Protein AF-A0A1V6GZW6-F1 (afdb_monomer_lite)

Structure (mmCIF, N/CA/C/O backbone):
data_AF-A0A1V6GZW6-F1
#
_entry.id   AF-A0A1V6GZW6-F1
#
loop_
_atom_site.group_PDB
_atom_site.id
_atom_site.type_symbol
_atom_site.label_atom_id
_atom_site.label_alt_id
_atom_site.label_comp_id
_atom_site.label_asym_id
_atom_site.label_entity_id
_atom_site.label_seq_id
_atom_site.pdbx_PDB_ins_code
_atom_site.Cartn_x
_atom_site.Cartn_y
_atom_site.Cartn_z
_atom_site.occupancy
_atom_site.B_iso_or_equiv
_atom_site.auth_seq_id
_atom_site.auth_comp_id
_atom_site.auth_asym_id
_atom_site.auth_atom_id
_atom_site.pdbx_PDB_model_num
ATOM 1 N N . MET A 1 1 ? 7.610 -8.688 -11.393 1.00 42.69 1 MET A N 1
ATOM 2 C CA . MET A 1 1 ? 6.767 -7.607 -11.950 1.00 42.69 1 MET A CA 1
ATOM 3 C C . MET A 1 1 ? 7.163 -7.411 -13.398 1.00 42.69 1 MET A C 1
ATOM 5 O O . MET A 1 1 ? 8.332 -7.156 -13.645 1.00 42.69 1 MET A O 1
ATOM 9 N N . HIS A 1 2 ? 6.235 -7.587 -14.336 1.00 45.84 2 HIS A N 1
ATOM 10 C CA . HIS A 1 2 ? 6.484 -7.354 -15.759 1.00 45.84 2 HIS A CA 1
ATOM 11 C C . HIS A 1 2 ? 6.081 -5.910 -16.088 1.00 45.84 2 HIS A C 1
ATOM 13 O O . HIS A 1 2 ? 4.898 -5.589 -16.020 1.00 45.84 2 HIS A O 1
ATOM 19 N N . LEU A 1 3 ? 7.046 -5.044 -16.410 1.00 55.28 3 LEU A N 1
ATOM 20 C CA . LEU A 1 3 ? 6.841 -3.649 -16.857 1.00 55.28 3 LEU A CA 1
ATOM 21 C C . LEU A 1 3 ? 6.297 -3.586 -18.308 1.00 55.28 3 LEU A C 1
ATOM 23 O O . LEU A 1 3 ? 6.704 -2.764 -19.119 1.00 55.28 3 LEU A O 1
ATOM 27 N N . GLY A 1 4 ? 5.418 -4.523 -18.675 1.00 59.84 4 GLY A N 1
ATOM 28 C CA . GLY A 1 4 ? 5.105 -4.818 -20.073 1.00 59.84 4 GLY A CA 1
ATOM 29 C C . GLY A 1 4 ? 6.283 -5.453 -20.827 1.00 59.84 4 GLY A C 1
ATOM 30 O O . GLY A 1 4 ? 7.404 -5.553 -20.324 1.00 59.84 4 GLY A O 1
ATOM 31 N N . SER A 1 5 ? 6.016 -5.941 -22.038 1.00 62.41 5 SER A N 1
ATOM 32 C CA . SER A 1 5 ? 7.036 -6.454 -22.956 1.00 62.41 5 SER A CA 1
ATOM 33 C C . SER A 1 5 ? 7.080 -5.567 -24.193 1.00 62.41 5 SER A C 1
ATOM 35 O O . SER A 1 5 ? 6.149 -5.585 -24.996 1.00 62.41 5 SER A O 1
ATOM 37 N N . PHE A 1 6 ? 8.164 -4.812 -24.356 1.00 67.75 6 PHE A N 1
ATOM 38 C C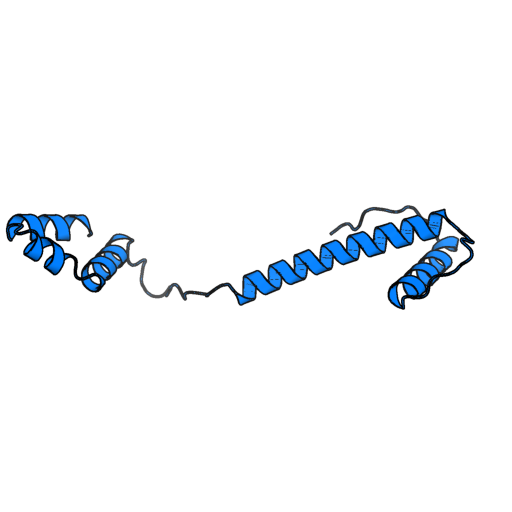A . PHE A 1 6 ? 8.433 -4.066 -25.581 1.00 67.75 6 PHE A CA 1
ATOM 39 C C . PHE A 1 6 ? 9.432 -4.858 -26.421 1.00 67.75 6 PHE A C 1
ATOM 41 O O . PHE A 1 6 ? 10.553 -5.129 -25.983 1.00 67.75 6 PHE A O 1
ATOM 48 N N . VAL A 1 7 ? 9.024 -5.261 -27.623 1.00 71.12 7 VAL A N 1
ATOM 49 C CA . VAL A 1 7 ? 9.926 -5.909 -28.577 1.00 71.12 7 VAL A CA 1
ATOM 50 C C . VAL A 1 7 ? 10.668 -4.805 -29.319 1.00 71.12 7 VAL A C 1
ATOM 52 O O . VAL A 1 7 ? 10.152 -4.238 -30.275 1.00 71.12 7 VAL A O 1
ATOM 55 N N . LEU A 1 8 ? 11.869 -4.474 -28.841 1.00 74.94 8 LEU A N 1
ATOM 56 C CA . LEU A 1 8 ? 12.751 -3.508 -29.492 1.00 74.94 8 LEU A CA 1
ATOM 57 C C . LEU A 1 8 ? 13.985 -4.220 -30.079 1.00 74.94 8 LEU A C 1
ATOM 59 O O . LEU A 1 8 ? 14.641 -4.977 -29.343 1.00 74.94 8 LEU A O 1
ATOM 63 N N . PRO A 1 9 ? 14.338 -3.967 -31.358 1.00 80.56 9 PRO A N 1
ATOM 64 C CA . PRO A 1 9 ? 15.596 -4.422 -31.949 1.00 80.56 9 PRO A CA 1
ATOM 65 C C . PRO A 1 9 ? 16.801 -4.000 -31.098 1.00 80.56 9 PRO A C 1
ATOM 67 O O . PRO A 1 9 ? 16.782 -2.945 -30.455 1.00 80.56 9 PRO A O 1
ATOM 70 N N . LYS A 1 10 ? 17.855 -4.825 -31.051 1.00 77.56 10 LYS A N 1
ATOM 71 C CA . LYS A 1 10 ? 19.020 -4.582 -30.175 1.00 77.56 10 LYS A CA 1
ATOM 72 C C . LYS A 1 10 ? 19.733 -3.274 -30.518 1.00 77.56 10 LYS A C 1
ATOM 74 O O . LYS A 1 10 ? 20.273 -2.624 -29.626 1.00 77.56 10 LYS A O 1
ATOM 79 N N . GLU A 1 11 ? 19.689 -2.894 -31.783 1.00 81.69 11 GLU A N 1
ATOM 80 C CA . GLU A 1 11 ? 20.316 -1.721 -32.381 1.00 81.69 11 GLU A CA 1
ATOM 81 C C . GLU A 1 11 ? 19.725 -0.434 -31.791 1.00 81.69 11 GLU A C 1
ATOM 83 O O . GLU A 1 11 ? 20.458 0.484 -31.430 1.00 81.69 11 GLU A O 1
ATOM 88 N N . ARG A 1 12 ? 18.408 -0.428 -31.558 1.00 80.62 12 ARG A N 1
ATOM 89 C CA . ARG A 1 12 ? 17.653 0.735 -31.068 1.00 80.62 12 ARG A CA 1
ATOM 90 C C . ARG A 1 12 ? 17.603 0.849 -29.545 1.00 80.62 12 ARG A C 1
ATOM 92 O O . ARG A 1 12 ? 17.101 1.826 -28.998 1.00 80.62 12 ARG A O 1
ATOM 99 N N . ARG A 1 13 ? 18.166 -0.123 -28.816 1.00 82.50 13 ARG A N 1
ATOM 100 C CA . ARG A 1 13 ? 18.259 -0.058 -27.343 1.00 82.50 13 ARG A CA 1
ATOM 101 C C . ARG A 1 13 ? 19.141 1.089 -26.868 1.00 82.50 13 ARG A C 1
ATOM 103 O O . ARG A 1 13 ? 18.874 1.640 -25.807 1.00 82.50 13 ARG A O 1
ATOM 110 N N . LYS A 1 14 ? 20.174 1.442 -27.640 1.00 83.00 14 LYS A N 1
ATOM 111 C CA . LYS A 1 14 ? 21.049 2.581 -27.331 1.00 83.00 14 LYS A CA 1
ATOM 112 C C . LYS A 1 14 ? 20.292 3.907 -27.431 1.00 83.00 14 LYS A C 1
ATOM 114 O O . LYS A 1 14 ? 20.431 4.744 -26.549 1.00 83.00 14 LYS A O 1
ATOM 119 N N . GLU A 1 15 ? 19.444 4.053 -28.449 1.00 83.19 15 GLU A N 1
ATOM 120 C CA . GLU A 1 15 ? 18.563 5.218 -28.622 1.00 83.19 15 GLU A CA 1
ATOM 121 C C . GLU A 1 15 ? 17.571 5.336 -27.459 1.00 83.19 15 GLU A C 1
ATOM 123 O O . GLU A 1 15 ? 17.427 6.405 -26.866 1.00 83.19 15 GLU A O 1
ATOM 128 N N . LEU A 1 16 ? 16.944 4.218 -27.074 1.00 84.31 16 LEU A N 1
ATOM 129 C CA . LEU A 1 16 ? 16.030 4.177 -25.933 1.00 84.31 16 LEU A CA 1
ATOM 130 C C . LEU A 1 16 ? 16.731 4.520 -24.614 1.00 84.31 16 LEU A C 1
ATOM 132 O O . LEU A 1 16 ? 16.187 5.288 -23.825 1.00 84.31 16 LEU A O 1
ATOM 136 N N . ALA A 1 17 ? 17.929 3.981 -24.376 1.00 84.38 17 ALA A N 1
ATOM 137 C CA . ALA A 1 17 ? 18.712 4.283 -23.179 1.00 84.38 17 ALA A CA 1
ATOM 138 C C . ALA A 1 17 ? 19.040 5.780 -23.092 1.00 84.38 17 ALA A C 1
ATOM 140 O O . ALA A 1 17 ? 18.759 6.401 -22.071 1.00 84.38 17 ALA A O 1
ATOM 141 N N . GLY A 1 18 ? 19.520 6.377 -24.188 1.00 84.62 18 GLY A N 1
ATOM 142 C CA . GLY A 1 18 ? 19.788 7.815 -24.240 1.00 84.62 18 GLY A CA 1
ATOM 143 C C . GLY A 1 18 ? 18.528 8.663 -24.029 1.00 84.62 18 GLY A C 1
ATOM 144 O O . GLY A 1 18 ? 18.572 9.673 -23.331 1.00 84.62 18 GLY A O 1
ATOM 145 N N . CYS A 1 19 ? 17.382 8.244 -24.574 1.00 84.06 19 CYS A N 1
ATOM 146 C CA . CYS A 1 19 ? 16.102 8.921 -24.345 1.00 84.06 19 CYS A CA 1
ATOM 147 C C . CYS A 1 19 ? 15.659 8.842 -22.871 1.00 84.06 19 CYS A C 1
ATOM 149 O O . CYS A 1 19 ? 15.235 9.847 -22.298 1.00 84.06 19 CYS A O 1
ATOM 151 N N . LEU A 1 20 ? 15.797 7.674 -22.237 1.00 84.44 20 LEU A N 1
ATOM 152 C CA . LEU A 1 20 ? 15.470 7.475 -20.823 1.00 84.44 20 LEU A CA 1
ATOM 153 C C . LEU A 1 20 ? 16.382 8.288 -19.903 1.00 84.44 20 LEU A C 1
ATOM 155 O O . LEU A 1 20 ? 15.882 8.926 -18.983 1.00 84.44 20 LEU A O 1
ATOM 159 N N . GLU A 1 21 ? 17.690 8.309 -20.162 1.00 85.50 21 GLU A N 1
ATOM 160 C CA . GLU A 1 21 ? 18.642 9.127 -19.404 1.00 85.50 21 GLU A CA 1
ATOM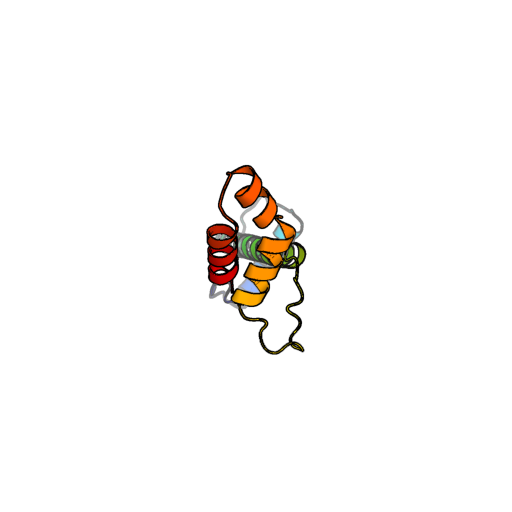 161 C C . GLU A 1 21 ? 18.263 10.605 -19.483 1.00 85.50 21 GLU A C 1
ATOM 163 O O . GLU A 1 21 ? 18.083 11.244 -18.448 1.00 85.50 21 GLU A O 1
ATOM 168 N N . ARG A 1 22 ? 18.023 11.136 -20.688 1.00 83.19 22 ARG A N 1
ATOM 169 C CA . ARG A 1 22 ? 17.575 12.528 -20.854 1.00 83.19 22 ARG A CA 1
ATOM 170 C C . ARG A 1 22 ? 16.302 12.824 -20.063 1.00 83.19 22 ARG A C 1
ATOM 172 O O . ARG A 1 22 ? 16.264 13.820 -19.342 1.00 83.19 22 ARG A O 1
ATOM 179 N N . LYS A 1 23 ? 15.293 11.947 -20.134 1.00 81.94 23 LYS A N 1
ATOM 180 C CA . LYS A 1 23 ? 14.038 12.110 -19.379 1.00 81.94 23 LYS A CA 1
ATOM 181 C C . LYS A 1 23 ? 14.257 12.046 -17.862 1.00 81.94 23 LYS A C 1
ATOM 183 O O . LYS A 1 23 ? 13.660 12.842 -17.144 1.00 81.94 23 LYS A O 1
ATOM 188 N N . LEU A 1 24 ? 15.133 11.168 -17.370 1.00 80.44 24 LEU A N 1
ATOM 189 C CA . LEU A 1 24 ? 15.490 11.089 -15.945 1.00 80.44 24 LEU A CA 1
ATOM 190 C C . LEU A 1 24 ? 16.229 12.343 -15.452 1.00 80.44 24 LEU A C 1
ATOM 192 O O . LEU A 1 24 ? 16.015 12.764 -14.319 1.00 80.44 24 LEU A O 1
ATOM 196 N N . PHE A 1 25 ? 17.050 12.964 -16.302 1.00 82.88 25 PHE A N 1
ATOM 197 C CA . PHE A 1 25 ? 17.754 14.217 -16.003 1.00 82.88 25 PHE A CA 1
ATOM 198 C C . PHE A 1 25 ? 16.942 15.485 -16.335 1.00 82.88 25 PHE A C 1
ATOM 200 O O . PHE A 1 25 ? 17.463 16.591 -16.206 1.00 82.88 25 PHE A O 1
ATOM 207 N N . GLY A 1 26 ? 15.678 15.354 -16.755 1.00 76.69 26 GLY A N 1
ATOM 208 C CA . GLY A 1 26 ? 14.795 16.489 -17.055 1.00 76.69 26 GLY A CA 1
ATOM 209 C C . GLY A 1 26 ? 15.141 17.254 -18.338 1.00 76.69 26 GLY A C 1
ATOM 210 O O . GLY A 1 26 ? 14.673 18.375 -18.534 1.00 76.69 26 GLY A O 1
ATOM 211 N N . GLN A 1 27 ? 15.953 16.671 -19.220 1.00 75.31 27 GLN A N 1
ATOM 212 C CA . GLN A 1 27 ? 16.300 17.266 -20.505 1.00 75.31 27 GLN A CA 1
ATOM 213 C C . GLN A 1 27 ? 15.203 16.964 -21.531 1.00 75.31 27 GLN A C 1
ATOM 215 O O . GLN A 1 27 ? 14.936 15.804 -21.848 1.00 75.31 27 GLN A O 1
ATOM 220 N N . SER A 1 28 ? 14.578 18.012 -22.067 1.00 63.59 28 SER A N 1
ATOM 221 C CA . SER A 1 28 ? 13.647 17.919 -23.194 1.00 63.59 28 SER A CA 1
ATOM 222 C C . SER A 1 28 ? 14.383 18.238 -24.493 1.00 63.59 28 SER A C 1
ATOM 224 O O . SER A 1 28 ? 14.982 19.301 -24.648 1.00 63.59 28 SER A O 1
ATOM 226 N N . THR A 1 29 ? 14.377 17.295 -25.432 1.00 62.91 29 THR A N 1
ATOM 227 C CA . THR A 1 29 ? 14.843 17.533 -26.800 1.00 62.91 29 THR A CA 1
ATOM 228 C C . THR A 1 29 ? 13.722 18.190 -27.598 1.00 62.91 29 THR A C 1
ATOM 230 O O . THR A 1 29 ? 12.610 17.682 -27.625 1.00 62.91 29 THR A O 1
ATOM 233 N N . PHE A 1 30 ? 14.013 19.319 -28.251 1.00 58.06 30 PHE A N 1
ATOM 234 C CA . PHE A 1 30 ? 13.059 20.043 -29.108 1.00 58.06 30 PHE A CA 1
ATOM 235 C C . PHE A 1 30 ? 12.825 19.367 -30.476 1.00 58.06 30 PHE A C 1
ATOM 237 O O . PHE A 1 30 ? 11.926 19.766 -31.210 1.00 58.06 30 PHE A O 1
ATOM 244 N N . GLN A 1 31 ? 13.635 18.363 -30.827 1.00 58.09 31 GLN A N 1
ATOM 245 C CA . GLN A 1 31 ? 13.505 17.559 -32.042 1.00 58.09 31 GLN A CA 1
ATOM 246 C C . GLN A 1 31 ? 13.194 16.108 -31.673 1.00 58.09 31 GLN A C 1
ATOM 248 O O . GLN A 1 31 ? 14.012 15.424 -31.056 1.00 58.09 31 GLN A O 1
ATOM 253 N N . GLU A 1 32 ? 12.014 15.641 -32.077 1.00 59.84 32 GLU A N 1
ATOM 254 C CA . GLU A 1 32 ? 11.607 14.238 -31.996 1.00 59.84 32 GLU A CA 1
ATOM 255 C C . GLU A 1 32 ? 12.310 13.451 -33.118 1.00 59.84 32 GLU A C 1
ATOM 257 O O . GLU A 1 32 ? 11.736 13.175 -34.168 1.00 59.84 32 GLU A O 1
ATOM 262 N N . GLU A 1 33 ? 13.594 13.122 -32.937 1.00 62.66 33 GLU A N 1
ATOM 263 C CA . GLU A 1 33 ? 14.366 12.341 -33.925 1.00 62.66 33 GLU A CA 1
ATOM 264 C C . GLU A 1 33 ? 13.821 10.908 -34.098 1.00 62.66 33 GLU A C 1
ATOM 266 O O . GLU A 1 33 ? 14.028 10.281 -35.136 1.00 62.66 33 GLU A O 1
ATOM 271 N N . ALA A 1 34 ? 13.103 10.391 -33.094 1.00 71.94 34 ALA A N 1
ATOM 272 C CA . ALA A 1 34 ? 12.484 9.067 -33.099 1.00 71.94 34 ALA A CA 1
ATOM 273 C C . ALA A 1 34 ? 11.217 9.051 -32.210 1.00 71.94 34 ALA A C 1
ATOM 275 O O . ALA A 1 34 ? 11.302 8.711 -31.022 1.00 71.94 34 ALA A O 1
ATOM 276 N N . PRO A 1 35 ? 10.036 9.414 -32.750 1.00 77.75 35 PRO A N 1
ATOM 277 C CA . PRO A 1 35 ? 8.803 9.571 -31.964 1.00 77.75 35 PRO A CA 1
ATOM 278 C C . PRO A 1 35 ? 8.321 8.258 -31.327 1.00 77.75 35 PRO A C 1
ATOM 280 O O . PRO A 1 35 ? 7.689 8.249 -30.271 1.00 77.75 35 PRO A O 1
ATOM 283 N N . ASP A 1 36 ? 8.659 7.120 -31.928 1.00 81.19 36 ASP A N 1
ATOM 284 C CA . ASP A 1 36 ? 8.343 5.793 -31.409 1.00 81.19 36 ASP A CA 1
ATOM 285 C C . ASP A 1 36 ? 9.183 5.422 -30.174 1.00 81.19 36 ASP A C 1
ATOM 287 O O . ASP A 1 36 ? 8.650 4.887 -29.199 1.00 81.19 36 ASP A O 1
ATOM 291 N N . ILE A 1 37 ? 10.476 5.757 -30.164 1.00 82.44 37 ILE A N 1
ATOM 292 C CA . ILE A 1 37 ? 11.358 5.578 -28.998 1.00 82.44 37 ILE A CA 1
ATOM 293 C C . ILE A 1 37 ? 10.944 6.506 -27.864 1.00 82.44 37 ILE A C 1
ATOM 295 O O . ILE A 1 37 ? 10.925 6.093 -26.704 1.00 82.44 37 ILE A O 1
ATOM 299 N N . GLU A 1 38 ? 10.577 7.741 -28.191 1.00 82.62 38 GLU A N 1
ATOM 300 C CA . GLU A 1 38 ? 10.111 8.711 -27.211 1.00 82.62 38 GLU A CA 1
ATOM 301 C C . GLU A 1 38 ? 8.794 8.281 -26.552 1.00 82.62 38 GLU A C 1
ATOM 303 O O . GLU A 1 38 ? 8.653 8.364 -25.325 1.00 82.62 38 GLU A O 1
ATOM 308 N N . HIS A 1 39 ? 7.859 7.741 -27.336 1.00 83.31 39 HIS A N 1
ATOM 309 C CA . HIS A 1 39 ? 6.627 7.162 -26.813 1.00 83.31 39 HIS A CA 1
ATOM 310 C C . HIS A 1 39 ? 6.906 5.986 -25.863 1.00 83.31 39 HIS A C 1
ATOM 312 O O . HIS A 1 39 ? 6.386 5.951 -24.745 1.00 83.31 39 HIS A O 1
ATOM 318 N N . ILE A 1 40 ? 7.788 5.058 -26.254 1.00 83.56 40 ILE A N 1
ATOM 319 C CA . ILE A 1 40 ? 8.182 3.918 -25.410 1.00 83.56 40 ILE A CA 1
ATOM 320 C C . ILE A 1 40 ? 8.861 4.398 -24.119 1.00 83.56 40 ILE A C 1
ATOM 322 O O . ILE A 1 40 ? 8.520 3.929 -23.033 1.00 83.56 40 ILE A O 1
ATOM 326 N N . ALA A 1 41 ? 9.788 5.354 -24.205 1.00 84.56 41 ALA A N 1
ATOM 327 C CA . ALA A 1 41 ? 10.473 5.914 -23.042 1.00 84.56 41 ALA A CA 1
ATOM 328 C C . ALA A 1 41 ? 9.494 6.583 -22.064 1.00 84.56 41 ALA A C 1
ATOM 330 O O . ALA A 1 41 ? 9.640 6.439 -20.847 1.00 84.56 41 ALA A O 1
ATOM 331 N N . THR A 1 42 ? 8.475 7.266 -22.591 1.00 84.25 42 THR A N 1
ATOM 332 C CA . THR A 1 42 ? 7.411 7.911 -21.807 1.00 84.25 42 THR A CA 1
ATOM 333 C C . THR A 1 42 ? 6.557 6.870 -21.080 1.00 84.25 42 THR A C 1
ATOM 335 O O . THR A 1 42 ? 6.370 6.959 -19.869 1.00 84.25 42 THR A O 1
ATOM 338 N N . LEU A 1 43 ? 6.134 5.805 -21.769 1.00 85.31 43 LEU A N 1
ATOM 339 C CA . LEU A 1 43 ? 5.401 4.698 -21.142 1.00 85.31 43 LEU A CA 1
ATOM 340 C C . LEU A 1 43 ? 6.209 4.024 -20.022 1.00 85.31 43 LEU A C 1
ATOM 342 O O . LEU A 1 43 ? 5.663 3.718 -18.960 1.00 85.31 43 LEU A O 1
ATOM 346 N N . ILE A 1 44 ? 7.511 3.808 -20.233 1.00 85.81 44 ILE A N 1
ATOM 347 C CA . ILE A 1 44 ? 8.404 3.213 -19.227 1.00 85.81 44 ILE A CA 1
ATOM 348 C C . ILE A 1 44 ? 8.515 4.115 -17.993 1.00 85.81 44 ILE A C 1
ATOM 350 O O . ILE A 1 44 ? 8.376 3.633 -16.866 1.00 85.81 44 ILE A O 1
ATOM 354 N N . THR A 1 45 ? 8.738 5.417 -18.187 1.00 84.44 45 THR A N 1
ATOM 355 C CA . THR A 1 45 ? 8.866 6.373 -17.074 1.00 84.44 45 THR A CA 1
ATOM 356 C C . THR A 1 45 ? 7.558 6.522 -16.296 1.00 84.44 45 THR A C 1
ATOM 358 O O . THR A 1 45 ? 7.579 6.521 -15.064 1.00 84.44 45 THR A O 1
ATOM 361 N N . GLU A 1 46 ? 6.407 6.537 -16.970 1.00 86.25 46 GLU A N 1
ATOM 362 C CA . GLU A 1 46 ? 5.100 6.541 -16.304 1.00 86.25 46 GLU A CA 1
ATOM 363 C C . GLU A 1 46 ? 4.858 5.284 -15.463 1.00 86.25 46 GLU A C 1
ATOM 365 O O . GLU A 1 46 ? 4.392 5.369 -14.321 1.00 86.25 46 GLU A O 1
ATOM 370 N N . GLN A 1 47 ? 5.166 4.104 -16.007 1.00 85.06 47 GLN A N 1
ATOM 371 C CA . GLN A 1 47 ? 5.007 2.846 -15.279 1.00 85.06 47 GLN A CA 1
ATOM 372 C C . GLN A 1 47 ? 5.927 2.777 -14.062 1.00 85.06 47 GLN A C 1
ATOM 374 O O . GLN A 1 47 ? 5.484 2.368 -12.985 1.00 85.06 47 GLN A O 1
ATOM 379 N N . TYR A 1 48 ? 7.174 3.226 -14.211 1.00 85.12 48 TYR A N 1
ATOM 380 C CA . TYR A 1 48 ? 8.119 3.332 -13.105 1.00 85.12 48 TYR A CA 1
ATOM 381 C C . TYR A 1 48 ? 7.596 4.269 -12.004 1.00 85.12 48 TYR A C 1
ATOM 383 O O . TYR A 1 48 ? 7.564 3.890 -10.834 1.00 85.12 48 TYR A O 1
ATOM 391 N N . GLY A 1 49 ? 7.058 5.438 -12.368 1.00 84.94 49 GLY A N 1
ATOM 392 C CA . GLY A 1 49 ? 6.461 6.373 -11.409 1.00 84.94 49 GLY A CA 1
ATOM 393 C C . GLY A 1 49 ? 5.218 5.829 -10.688 1.00 84.94 49 GLY A C 1
ATOM 394 O O . GLY A 1 49 ? 4.960 6.181 -9.537 1.00 84.94 49 GLY A O 1
ATOM 395 N N . ARG A 1 50 ? 4.430 4.953 -11.327 1.00 85.81 50 ARG A N 1
ATOM 396 C CA . ARG A 1 50 ? 3.324 4.236 -10.656 1.00 85.81 50 ARG A CA 1
ATOM 397 C C . ARG A 1 50 ? 3.839 3.161 -9.700 1.00 85.81 50 ARG A C 1
ATOM 399 O O . ARG A 1 50 ? 3.230 2.936 -8.655 1.00 85.81 50 ARG A O 1
ATOM 406 N N . PHE A 1 51 ? 4.924 2.482 -10.061 1.00 84.56 51 PHE A N 1
ATOM 407 C CA . PHE A 1 51 ? 5.550 1.472 -9.214 1.00 84.56 51 PHE A CA 1
ATOM 408 C C . PHE A 1 51 ? 6.126 2.086 -7.934 1.00 84.56 51 PHE A C 1
ATOM 410 O O . PHE A 1 51 ? 5.814 1.597 -6.848 1.00 84.56 51 PHE A O 1
ATOM 417 N N . GLU A 1 52 ? 6.894 3.171 -8.047 1.00 87.06 52 GLU A N 1
ATOM 418 C CA . GLU A 1 52 ? 7.485 3.836 -6.881 1.00 87.06 52 GLU A CA 1
ATOM 419 C C . GLU A 1 52 ? 6.405 4.387 -5.941 1.00 87.06 52 GLU A C 1
ATOM 421 O O . GLU A 1 52 ? 6.456 4.102 -4.749 1.00 87.06 52 GLU A O 1
ATOM 426 N N . ARG A 1 53 ? 5.332 5.000 -6.463 1.00 86.44 53 ARG A N 1
ATOM 427 C CA . ARG A 1 53 ? 4.177 5.407 -5.636 1.00 86.44 53 ARG A CA 1
ATOM 428 C C . ARG A 1 53 ? 3.564 4.251 -4.846 1.00 86.44 53 ARG A C 1
ATOM 430 O O . ARG A 1 53 ? 3.367 4.359 -3.643 1.00 86.44 53 ARG A O 1
ATOM 437 N N . ARG A 1 54 ? 3.314 3.102 -5.486 1.00 84.62 54 ARG A N 1
ATOM 438 C CA . ARG A 1 54 ? 2.797 1.910 -4.782 1.00 84.62 54 ARG A CA 1
ATOM 439 C C . ARG A 1 54 ? 3.766 1.393 -3.721 1.00 84.62 54 ARG A C 1
ATOM 441 O O . ARG A 1 54 ? 3.344 0.839 -2.705 1.00 84.62 54 ARG A O 1
ATOM 448 N N . ARG A 1 55 ? 5.068 1.511 -3.972 1.00 87.25 55 ARG A N 1
ATOM 449 C CA . ARG A 1 55 ? 6.114 1.098 -3.037 1.00 87.25 55 ARG A CA 1
ATOM 450 C C . ARG A 1 55 ? 6.172 2.029 -1.827 1.00 87.25 55 ARG A C 1
ATOM 452 O O . ARG A 1 55 ? 6.270 1.531 -0.708 1.00 87.25 55 ARG A O 1
ATOM 459 N N . GLU A 1 56 ? 6.071 3.334 -2.044 1.00 86.75 56 GLU A N 1
ATOM 460 C CA . GLU A 1 56 ? 5.973 4.349 -0.993 1.00 86.75 56 GLU A CA 1
ATOM 461 C C . GLU A 1 56 ? 4.699 4.176 -0.168 1.00 86.75 56 GLU A C 1
ATOM 463 O O . GLU A 1 56 ? 4.783 4.100 1.051 1.00 86.75 56 GLU A O 1
ATOM 468 N N . GLU A 1 57 ? 3.541 3.976 -0.803 1.00 84.50 57 GLU A N 1
ATOM 469 C CA . GLU A 1 57 ? 2.286 3.665 -0.106 1.00 84.50 57 GLU A CA 1
ATOM 470 C C . GLU A 1 57 ? 2.414 2.412 0.768 1.00 84.50 57 GLU A C 1
ATOM 472 O O . GLU A 1 57 ? 1.920 2.375 1.895 1.00 84.50 57 GLU A O 1
ATOM 477 N N . LYS A 1 58 ? 3.094 1.370 0.275 1.00 82.44 58 LYS A N 1
ATOM 478 C CA . LYS A 1 58 ? 3.341 0.155 1.058 1.00 82.44 58 LYS A CA 1
ATOM 479 C C . LYS A 1 58 ? 4.267 0.421 2.247 1.00 82.44 58 LYS A C 1
ATOM 481 O O . LYS A 1 58 ? 4.011 -0.125 3.316 1.00 82.44 58 LYS A O 1
ATOM 486 N N . ARG A 1 59 ? 5.312 1.236 2.073 1.00 82.50 59 ARG A N 1
ATOM 487 C CA . ARG A 1 59 ? 6.209 1.646 3.166 1.00 82.50 59 ARG A CA 1
ATOM 488 C C . ARG A 1 59 ? 5.472 2.481 4.206 1.00 82.50 59 ARG A C 1
ATOM 490 O O . ARG A 1 59 ? 5.503 2.118 5.371 1.00 82.50 59 ARG A O 1
ATOM 497 N N . ALA A 1 60 ? 4.712 3.486 3.782 1.00 80.69 60 ALA A N 1
ATOM 498 C CA . ALA A 1 60 ? 3.892 4.306 4.667 1.00 80.69 60 ALA A CA 1
ATOM 499 C C . ALA A 1 60 ? 2.882 3.457 5.454 1.00 80.69 60 ALA A C 1
ATOM 501 O O . ALA A 1 60 ? 2.719 3.643 6.654 1.00 80.69 60 ALA A O 1
ATOM 502 N N . ARG A 1 61 ? 2.255 2.458 4.815 1.00 75.00 61 ARG A N 1
ATOM 503 C CA . ARG A 1 61 ? 1.393 1.490 5.515 1.00 75.00 61 ARG A CA 1
ATOM 504 C C . ARG A 1 61 ? 2.148 0.643 6.536 1.00 75.00 61 ARG A C 1
ATOM 506 O O . ARG A 1 61 ? 1.569 0.319 7.559 1.00 75.00 61 ARG A O 1
ATOM 513 N N . GLN A 1 62 ? 3.389 0.246 6.262 1.00 75.62 62 GLN A N 1
ATOM 514 C CA . GLN A 1 62 ? 4.211 -0.510 7.215 1.00 75.62 62 GLN A CA 1
ATOM 515 C C . GLN A 1 62 ? 4.676 0.360 8.387 1.00 75.62 62 GLN A C 1
ATOM 517 O O . GLN A 1 62 ? 4.710 -0.116 9.512 1.00 75.62 62 GLN A O 1
ATOM 522 N N . GLU A 1 63 ? 4.989 1.630 8.139 1.00 74.06 63 GLU A N 1
ATOM 523 C CA . GLU A 1 63 ? 5.368 2.599 9.174 1.00 74.06 63 GLU A CA 1
ATOM 524 C C . GLU A 1 63 ? 4.175 3.000 10.055 1.00 74.06 63 GLU A C 1
ATOM 526 O O . GLU A 1 63 ? 4.339 3.219 11.250 1.00 74.06 63 GLU A O 1
ATOM 531 N N . GLN A 1 64 ? 2.969 3.056 9.483 1.00 67.81 64 GLN A N 1
ATOM 532 C CA . GLN A 1 64 ? 1.715 3.329 10.199 1.00 67.81 64 GLN A CA 1
ATOM 533 C C . GLN A 1 64 ? 1.064 2.073 10.793 1.00 67.81 64 GLN A C 1
ATOM 535 O O . GLN A 1 64 ? 0.041 2.176 11.471 1.00 67.81 64 GLN A O 1
ATOM 540 N N . GLN A 1 65 ? 1.615 0.883 10.538 1.00 60.34 65 GLN A N 1
ATOM 541 C CA . GLN A 1 65 ? 1.182 -0.321 11.233 1.00 60.34 65 GLN A CA 1
ATOM 542 C C . GLN A 1 65 ? 1.705 -0.255 12.664 1.00 60.34 65 GLN A C 1
ATOM 544 O O . GLN A 1 65 ? 2.860 -0.566 12.942 1.00 60.34 65 GLN A O 1
ATOM 549 N N . GLU A 1 66 ? 0.826 0.134 13.582 1.00 54.91 66 GLU A N 1
ATOM 550 C CA . GLU A 1 66 ? 1.013 -0.116 15.003 1.00 54.91 66 GLU A CA 1
ATOM 551 C C . GLU A 1 66 ? 1.022 -1.640 15.195 1.00 54.91 66 GLU A C 1
ATOM 553 O O . GLU A 1 66 ? -0.018 -2.303 15.219 1.00 54.91 66 GLU A O 1
ATOM 558 N N . ILE A 1 67 ? 2.220 -2.232 15.214 1.00 60.31 67 ILE A N 1
ATOM 559 C CA . ILE A 1 67 ? 2.397 -3.651 15.516 1.00 60.31 67 ILE A CA 1
ATOM 560 C C . ILE A 1 67 ? 2.056 -3.810 16.993 1.00 60.31 67 ILE A C 1
ATOM 562 O O . ILE A 1 67 ? 2.908 -3.625 17.858 1.00 60.31 67 ILE A O 1
ATOM 566 N N . VAL A 1 68 ? 0.801 -4.142 17.284 1.00 58.34 68 VAL A N 1
ATOM 567 C CA . VAL A 1 68 ? 0.407 -4.611 18.610 1.00 58.34 68 VAL A CA 1
ATOM 568 C C . VAL A 1 68 ? 0.991 -6.017 18.757 1.00 58.34 68 VAL A C 1
ATOM 570 O O . VAL A 1 68 ? 0.571 -6.921 18.026 1.00 58.34 68 VAL A O 1
ATOM 573 N N . PRO A 1 69 ? 1.980 -6.235 19.641 1.00 49.75 69 PRO A N 1
ATOM 574 C CA . PRO A 1 69 ? 2.522 -7.562 19.853 1.00 49.75 69 PRO A CA 1
ATOM 575 C C . PRO A 1 69 ? 1.416 -8.429 20.452 1.00 49.75 69 PRO A C 1
ATOM 577 O O . PRO A 1 69 ? 1.000 -8.247 21.596 1.00 49.75 69 PRO A O 1
ATOM 580 N N . VAL A 1 70 ? 0.910 -9.369 19.659 1.00 52.03 70 VAL A N 1
ATOM 581 C CA . VAL A 1 70 ? 0.078 -10.446 20.184 1.00 52.03 70 VAL A CA 1
ATOM 582 C C . VAL A 1 70 ? 1.040 -11.423 20.842 1.00 52.03 70 VAL A C 1
ATOM 584 O O . VAL A 1 70 ? 1.781 -12.131 20.166 1.00 52.03 70 VAL A O 1
ATOM 587 N N . ASP A 1 71 ? 1.077 -11.391 22.168 1.00 52.06 71 ASP A N 1
ATOM 588 C CA . ASP A 1 71 ? 1.987 -12.180 22.989 1.00 52.06 71 ASP A CA 1
ATOM 589 C C . ASP A 1 71 ? 1.690 -13.685 22.816 1.00 52.06 71 ASP A C 1
ATOM 591 O O . ASP A 1 71 ? 0.772 -14.246 23.423 1.00 52.06 71 ASP A O 1
ATOM 595 N N . THR A 1 72 ? 2.455 -14.360 21.951 1.00 51.78 72 THR A N 1
ATOM 596 C CA . THR A 1 72 ? 2.270 -15.777 21.574 1.00 51.78 72 THR A CA 1
ATOM 597 C C . THR A 1 72 ? 2.601 -16.767 22.698 1.00 51.78 72 THR A C 1
ATOM 599 O O . THR A 1 72 ? 2.476 -17.977 22.514 1.00 51.78 72 THR A O 1
ATOM 602 N N . HIS A 1 73 ? 3.028 -16.280 23.868 1.00 46.75 73 HIS A N 1
ATOM 603 C CA . HIS A 1 73 ? 3.330 -17.098 25.047 1.00 46.75 73 HIS A CA 1
ATOM 604 C C . HIS A 1 73 ? 2.158 -17.277 26.010 1.00 46.75 73 HIS A C 1
ATOM 606 O O . HIS A 1 73 ? 2.229 -18.104 26.920 1.00 46.75 73 HIS A O 1
ATOM 612 N N . THR A 1 74 ? 1.045 -16.585 25.781 1.00 51.31 74 THR A N 1
ATOM 613 C CA . THR A 1 74 ? -0.217 -16.943 26.420 1.00 51.31 74 THR A CA 1
ATOM 614 C C . THR A 1 74 ? -1.011 -17.770 25.425 1.00 51.31 74 THR A C 1
ATOM 616 O O . THR A 1 74 ? -1.343 -17.292 24.345 1.00 51.31 74 THR A O 1
ATOM 619 N N . ARG A 1 75 ? -1.274 -19.044 25.753 1.00 50.34 75 ARG A N 1
ATOM 620 C CA . ARG A 1 75 ? -2.321 -19.833 25.085 1.00 50.34 75 ARG A CA 1
ATOM 621 C C . ARG A 1 75 ? -3.521 -18.910 24.940 1.00 50.34 75 ARG A C 1
ATOM 623 O O . ARG A 1 75 ? -4.049 -18.524 25.977 1.00 50.34 75 ARG A O 1
ATOM 630 N N . SER A 1 76 ? -3.828 -18.508 23.705 1.00 52.09 76 SER A N 1
ATOM 631 C CA . SER A 1 76 ? -4.992 -17.719 23.292 1.00 52.09 76 SER A CA 1
ATOM 632 C C . SER A 1 76 ? -5.845 -17.281 24.481 1.00 52.09 76 SER A C 1
ATOM 634 O O . SER A 1 76 ? -6.722 -18.038 24.904 1.00 52.09 76 SER A O 1
ATOM 636 N N . LEU A 1 77 ? -5.560 -16.112 25.071 1.00 56.16 77 LEU A N 1
ATOM 637 C CA . LEU A 1 77 ? -6.545 -15.485 25.949 1.00 56.16 77 LEU A CA 1
ATOM 638 C C . LEU A 1 77 ? -7.785 -15.339 25.069 1.00 56.16 77 LEU A C 1
ATOM 640 O O . LEU A 1 77 ? -7.750 -14.586 24.096 1.00 56.16 77 LEU A O 1
ATOM 644 N N . GLY A 1 78 ? -8.800 -16.172 25.314 1.00 69.06 78 GLY A N 1
ATOM 645 C CA . GLY A 1 78 ? -9.997 -16.227 24.482 1.00 69.06 78 GLY A CA 1
ATOM 646 C C . GLY A 1 78 ? -10.587 -14.828 24.328 1.00 69.06 78 GLY A C 1
ATOM 647 O O . GLY A 1 78 ? -10.359 -13.965 25.181 1.00 69.06 78 GLY A O 1
ATOM 648 N N . GLY A 1 79 ? -1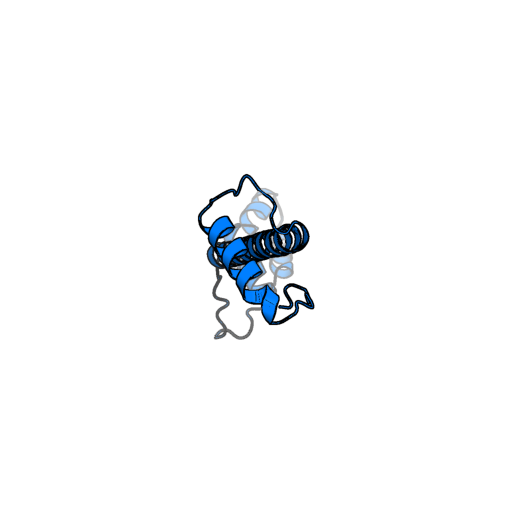1.341 -14.589 23.250 1.00 73.44 79 GLY A N 1
ATOM 649 C CA . GLY A 1 79 ? -12.023 -13.302 23.041 1.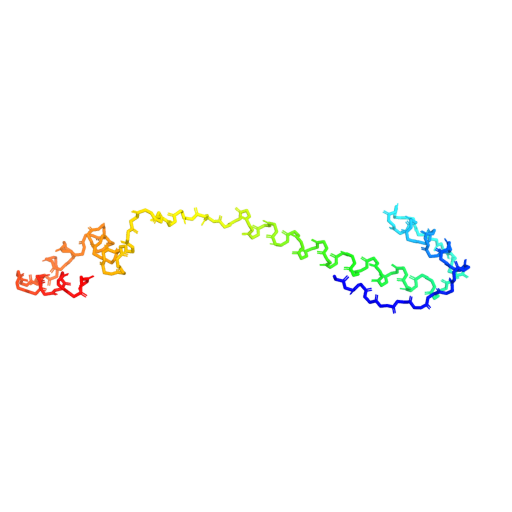00 73.44 79 GLY A CA 1
ATOM 650 C C . GLY A 1 79 ? -12.806 -12.847 24.280 1.00 73.44 79 GLY A C 1
ATOM 651 O O . GLY A 1 79 ? -12.841 -11.662 24.585 1.00 73.44 79 GLY A O 1
ATOM 652 N N . GLU A 1 80 ? -13.294 -13.811 25.055 1.00 73.94 80 GLU A N 1
ATOM 653 C CA . GLU A 1 80 ? -13.894 -13.701 26.387 1.00 73.94 80 GLU A CA 1
ATOM 654 C C . GLU A 1 80 ? -13.001 -12.990 27.420 1.00 73.94 80 GLU A C 1
ATOM 656 O O . GLU A 1 80 ? -13.422 -12.044 28.079 1.00 73.94 80 GLU A O 1
ATOM 661 N N . VAL A 1 81 ? -11.721 -13.357 27.543 1.00 76.31 81 VAL A N 1
ATOM 662 C CA . VAL A 1 81 ? -10.805 -12.729 28.514 1.00 76.31 81 VAL A CA 1
ATOM 663 C C . VAL A 1 81 ? -10.463 -11.298 28.103 1.00 76.31 81 VAL A C 1
ATOM 665 O O . VAL A 1 81 ? -10.326 -10.415 28.957 1.00 76.31 81 VAL A O 1
ATOM 668 N N . VAL A 1 82 ? -10.339 -11.054 26.797 1.00 80.69 82 VAL A N 1
ATOM 669 C CA . VAL A 1 82 ? -10.134 -9.706 26.253 1.00 80.69 82 VAL A CA 1
ATOM 670 C C . VAL A 1 82 ? -11.371 -8.844 26.509 1.00 80.69 82 VAL A C 1
ATOM 672 O O . VAL A 1 82 ? -11.241 -7.736 27.033 1.00 80.69 82 VAL A O 1
ATOM 675 N N . ALA A 1 83 ? -12.564 -9.369 26.228 1.00 80.62 83 ALA A N 1
ATOM 676 C CA . ALA A 1 83 ? -13.835 -8.694 26.465 1.00 80.62 83 ALA A CA 1
ATOM 677 C C . ALA A 1 83 ? -14.059 -8.413 27.959 1.00 80.62 83 ALA A C 1
ATOM 679 O O . ALA A 1 83 ? -14.432 -7.299 28.332 1.00 80.62 83 ALA A O 1
ATOM 680 N N . HIS A 1 84 ? -13.735 -9.366 28.834 1.00 82.75 84 HIS A N 1
ATOM 681 C CA . HIS A 1 84 ? -13.850 -9.208 30.281 1.00 82.75 84 HIS A CA 1
ATOM 682 C C . HIS A 1 84 ? -12.905 -8.126 30.822 1.00 82.75 84 HIS A C 1
ATOM 684 O O . HIS A 1 84 ? -13.308 -7.285 31.632 1.00 82.75 84 HIS A O 1
ATOM 690 N N . ARG A 1 85 ? -11.654 -8.088 30.340 1.00 83.06 85 ARG A N 1
ATOM 691 C CA . ARG A 1 85 ? -10.702 -7.017 30.682 1.00 83.06 85 ARG A CA 1
ATOM 692 C C . ARG A 1 85 ? -11.183 -5.653 30.192 1.00 83.06 85 ARG A C 1
ATOM 694 O O . ARG A 1 85 ? -11.120 -4.693 30.957 1.00 83.06 85 ARG A O 1
ATOM 701 N N . ALA A 1 86 ? -11.689 -5.573 28.962 1.00 83.88 86 ALA A N 1
ATOM 702 C CA . ALA A 1 86 ? -12.227 -4.338 28.398 1.00 83.88 86 ALA A CA 1
ATOM 703 C C . ALA A 1 86 ? -13.447 -3.836 29.188 1.00 83.88 86 ALA A C 1
ATOM 705 O O . ALA A 1 86 ? -13.500 -2.665 29.553 1.00 83.88 86 ALA A O 1
ATOM 706 N N . SER A 1 87 ? -14.380 -4.724 29.538 1.00 84.50 87 SER A N 1
ATOM 707 C CA . SER A 1 87 ? -15.561 -4.395 30.348 1.00 84.50 87 SER A CA 1
ATOM 708 C C . SER A 1 87 ? -15.187 -3.841 31.730 1.00 84.50 87 SER A C 1
ATOM 710 O O . SER A 1 87 ? -15.732 -2.822 32.169 1.00 84.50 87 SER A O 1
ATOM 712 N N . LYS A 1 88 ? -14.184 -4.439 32.391 1.00 85.62 88 LYS A N 1
ATOM 713 C CA . LYS A 1 88 ? -13.636 -3.914 33.653 1.00 85.62 88 LYS A CA 1
ATOM 714 C C . LYS A 1 88 ? -12.968 -2.551 33.484 1.00 85.62 88 LYS A C 1
ATOM 716 O O . LYS A 1 88 ? -13.219 -1.664 34.296 1.00 85.62 88 LYS A O 1
ATOM 721 N N . ALA A 1 89 ? -12.159 -2.370 32.440 1.00 87.12 89 ALA A N 1
ATOM 722 C CA . ALA A 1 89 ? -11.475 -1.106 32.162 1.00 87.12 89 ALA A CA 1
ATOM 723 C C . ALA A 1 89 ? -12.455 0.042 31.862 1.00 87.12 89 ALA A C 1
ATOM 725 O O . ALA A 1 89 ? -12.243 1.165 32.311 1.00 87.12 89 ALA A O 1
ATOM 726 N N . LEU A 1 90 ? -13.555 -0.252 31.165 1.00 88.00 90 LEU A N 1
ATOM 727 C CA . LEU A 1 90 ? -14.634 0.698 30.874 1.00 88.00 90 LEU A CA 1
ATOM 728 C C . LEU A 1 90 ? -15.535 0.984 32.085 1.00 88.00 90 LEU A C 1
ATOM 730 O O . LEU A 1 90 ? -16.410 1.843 32.011 1.00 88.00 90 LEU A O 1
ATOM 734 N N . GLY A 1 91 ? -15.348 0.272 33.200 1.00 88.38 91 GLY A N 1
ATOM 735 C CA . GLY A 1 91 ? -16.150 0.465 34.402 1.00 88.38 91 GLY A CA 1
ATOM 736 C C . GLY A 1 91 ? -17.621 0.101 34.205 1.00 88.38 91 GLY A C 1
ATOM 737 O O . GLY A 1 91 ? -18.479 0.713 34.839 1.00 88.38 91 GLY A O 1
ATOM 738 N N . LEU A 1 92 ? -17.931 -0.892 33.361 1.00 86.56 92 LEU A N 1
ATOM 739 C CA . LEU A 1 92 ? -19.310 -1.245 32.996 1.00 86.56 92 LEU A CA 1
ATOM 740 C C . LEU A 1 92 ? -20.192 -1.505 34.230 1.00 86.56 92 LEU A C 1
ATOM 742 O O . LEU A 1 92 ? -21.319 -1.029 34.312 1.00 86.56 92 LEU A O 1
ATOM 746 N N . ASN A 1 93 ? -19.641 -2.161 35.256 1.00 84.31 93 ASN A N 1
ATOM 747 C CA . ASN A 1 93 ? -20.333 -2.417 36.524 1.00 84.31 93 ASN A CA 1
ATOM 748 C C . ASN A 1 93 ? -20.765 -1.141 37.264 1.00 84.31 93 ASN A C 1
ATOM 750 O O . ASN A 1 93 ? -21.748 -1.162 38.002 1.00 84.31 93 ASN A O 1
ATOM 754 N N . ARG A 1 94 ? -20.043 -0.031 37.091 1.00 88.25 94 ARG A N 1
ATOM 755 C CA . ARG A 1 94 ? -20.439 1.267 37.644 1.00 88.25 94 ARG A CA 1
ATOM 756 C C . ARG A 1 94 ? -21.627 1.837 36.872 1.00 88.25 94 ARG A C 1
ATOM 758 O O . ARG A 1 94 ? -22.585 2.261 37.503 1.00 88.25 94 ARG A O 1
ATOM 765 N N . ILE A 1 95 ? -21.596 1.750 35.544 1.00 91.00 95 ILE A N 1
ATOM 766 C CA . ILE A 1 95 ? -22.679 2.206 34.660 1.00 91.00 95 ILE A CA 1
ATOM 767 C C . ILE A 1 95 ? -23.980 1.449 34.964 1.00 91.00 95 ILE A C 1
ATOM 769 O O . ILE A 1 95 ? -25.032 2.061 35.112 1.00 91.00 95 ILE A O 1
ATOM 773 N N . LEU A 1 96 ? -23.915 0.124 35.132 1.00 88.56 96 LEU A N 1
ATOM 774 C CA . LEU A 1 96 ? -25.094 -0.695 35.447 1.00 88.56 96 LEU A CA 1
ATOM 775 C C . LEU A 1 96 ? -25.688 -0.347 36.824 1.00 88.56 96 LEU A C 1
ATOM 777 O O . LEU A 1 96 ? -26.906 -0.299 36.983 1.00 88.56 96 LEU A O 1
ATOM 781 N N . LYS A 1 97 ? -24.837 -0.046 37.813 1.00 89.00 97 LYS A N 1
ATOM 782 C CA . LYS A 1 97 ? -25.284 0.428 39.134 1.00 89.00 97 LYS A CA 1
ATOM 783 C C . LYS A 1 97 ? -25.902 1.823 39.072 1.00 89.00 97 LYS A C 1
ATOM 785 O O . LYS A 1 97 ? -26.904 2.070 39.735 1.00 89.00 97 LYS A O 1
ATOM 790 N N . GLU A 1 98 ? -25.326 2.722 38.278 1.00 92.75 98 GLU A N 1
ATOM 791 C CA . GLU A 1 98 ? -25.880 4.059 38.026 1.00 92.75 98 GLU A CA 1
ATOM 792 C C . GLU A 1 98 ? -27.238 3.972 37.303 1.00 92.75 98 GLU A C 1
ATOM 794 O O . GLU A 1 98 ? -28.134 4.764 37.586 1.00 92.75 98 GLU A O 1
ATOM 799 N N . ALA A 1 99 ? -27.441 2.944 36.474 1.00 91.31 99 ALA A N 1
ATOM 800 C CA . ALA A 1 99 ? -28.719 2.607 35.846 1.00 91.31 99 ALA A CA 1
ATOM 801 C C . ALA A 1 99 ? -29.721 1.887 36.779 1.00 91.31 99 ALA A C 1
ATOM 803 O O . ALA A 1 99 ? -30.730 1.370 36.306 1.00 91.31 99 ALA A O 1
ATOM 804 N N . GLN A 1 100 ? -29.460 1.844 38.093 1.00 93.44 100 GLN A N 1
ATOM 805 C CA . GLN A 1 100 ? -30.299 1.192 39.111 1.00 93.44 100 GLN A CA 1
ATOM 806 C C . GLN A 1 100 ? -30.539 -0.311 38.893 1.00 93.44 100 GLN A C 1
ATOM 808 O O . GLN A 1 100 ? -31.506 -0.868 39.414 1.00 93.44 100 GLN A O 1
ATOM 813 N N . MET A 1 101 ? -29.651 -0.995 38.168 1.00 89.81 101 MET A N 1
ATOM 814 C CA . MET A 1 101 ? -29.760 -2.441 38.010 1.00 89.81 101 MET A CA 1
ATOM 815 C C . MET A 1 101 ? -29.474 -3.157 39.332 1.00 89.81 101 MET A C 1
ATOM 817 O O . MET A 1 101 ? -28.600 -2.772 40.117 1.00 89.81 101 MET A O 1
ATOM 821 N N . SER A 1 102 ? -30.215 -4.231 39.576 1.00 89.62 102 SER A N 1
ATOM 822 C CA . SER A 1 102 ? -30.033 -5.069 40.753 1.00 89.62 102 SER A CA 1
ATOM 823 C C . SER A 1 102 ? -28.695 -5.813 40.701 1.00 89.62 102 SER A C 1
ATOM 825 O O . SER A 1 102 ? -28.144 -6.094 39.636 1.00 89.62 102 SER A O 1
ATOM 827 N N . ALA A 1 103 ? -28.188 -6.225 41.867 1.00 85.88 103 ALA A N 1
ATOM 828 C CA . ALA A 1 103 ? -26.954 -7.011 41.949 1.00 85.88 103 ALA A CA 1
ATOM 829 C C . ALA A 1 103 ? -27.003 -8.292 41.091 1.00 85.88 103 ALA A C 1
ATOM 831 O O . ALA A 1 103 ? -25.981 -8.723 40.560 1.00 85.88 103 ALA A O 1
ATOM 832 N N . ARG A 1 104 ? -28.199 -8.871 40.919 1.00 87.69 104 ARG A N 1
ATOM 833 C CA . ARG A 1 104 ? -28.432 -10.044 40.071 1.00 87.69 104 ARG A CA 1
ATOM 834 C C . ARG A 1 104 ? -28.263 -9.725 38.586 1.00 87.69 104 ARG A C 1
ATOM 836 O O . ARG A 1 104 ? -27.667 -10.517 37.867 1.00 87.69 104 ARG A O 1
ATOM 843 N N . GLU A 1 105 ? -28.768 -8.584 38.134 1.00 86.56 105 GLU A N 1
ATOM 844 C CA . GLU A 1 105 ? -28.656 -8.151 36.737 1.00 86.56 105 GLU A CA 1
ATOM 845 C C . GLU A 1 105 ? -27.230 -7.722 36.390 1.00 86.56 105 GLU A C 1
ATOM 847 O O . GLU A 1 105 ? -26.737 -8.069 35.320 1.00 86.56 105 GLU A O 1
ATOM 852 N N . CYS A 1 106 ? -26.525 -7.062 37.316 1.00 84.81 106 CYS A N 1
ATOM 853 C CA . CYS A 1 106 ? -25.101 -6.771 37.141 1.00 84.81 106 CYS A CA 1
ATOM 854 C C . CYS A 1 106 ? -24.269 -8.057 37.024 1.00 84.81 106 CYS A C 1
ATOM 856 O O . CYS A 1 106 ? -23.414 -8.154 36.148 1.00 84.81 106 CYS A O 1
ATOM 858 N N . ALA A 1 107 ? -24.542 -9.059 37.868 1.00 83.75 107 ALA A N 1
ATOM 859 C CA . ALA A 1 107 ? -23.850 -10.345 37.807 1.00 83.75 107 ALA A CA 1
ATOM 860 C C . ALA A 1 107 ? -24.137 -11.097 36.498 1.00 83.75 107 ALA A C 1
ATOM 862 O O . ALA A 1 107 ? -23.237 -11.715 35.933 1.00 83.75 107 ALA A O 1
ATOM 863 N N . LEU A 1 108 ? -25.373 -11.018 35.994 1.00 85.25 108 LEU A N 1
ATOM 864 C CA . LEU A 1 108 ? -25.743 -11.611 34.712 1.00 85.25 108 LEU A CA 1
ATOM 865 C C . LEU A 1 108 ? -25.012 -10.922 33.552 1.00 85.25 108 LEU A C 1
ATOM 867 O O . LEU A 1 108 ? -24.455 -11.601 32.698 1.00 85.25 108 LEU A O 1
ATOM 871 N N . ALA A 1 109 ? -24.958 -9.589 33.551 1.00 82.50 109 ALA A N 1
ATOM 872 C CA . ALA A 1 109 ? -24.233 -8.824 32.542 1.00 82.50 109 ALA A CA 1
ATOM 873 C C . ALA A 1 109 ? -22.728 -9.146 32.548 1.00 82.50 109 ALA A C 1
ATOM 875 O O . ALA A 1 109 ? -22.139 -9.348 31.489 1.00 82.50 109 ALA A O 1
ATOM 876 N N . GLU A 1 110 ? -22.106 -9.275 33.723 1.00 82.75 110 GLU A N 1
ATOM 877 C CA . GLU A 1 110 ? -20.696 -9.672 33.826 1.00 82.75 110 GLU A CA 1
ATOM 878 C C . GLU A 1 110 ? -20.457 -11.100 33.307 1.00 82.75 110 GLU A C 1
ATOM 880 O O . GLU A 1 110 ? -19.466 -11.338 32.617 1.00 82.75 110 GLU A O 1
ATOM 885 N N . ALA A 1 111 ? -21.391 -12.022 33.559 1.00 80.94 111 ALA A N 1
ATOM 886 C CA . ALA A 1 111 ? -21.326 -13.399 33.074 1.00 80.94 111 ALA A CA 1
ATOM 887 C C . ALA A 1 111 ? -21.527 -13.537 31.555 1.00 80.94 111 ALA A C 1
ATOM 889 O O . ALA A 1 111 ? -21.102 -14.534 30.995 1.00 80.94 111 ALA A O 1
ATOM 890 N N . THR A 1 112 ? -22.154 -12.565 30.880 1.00 78.94 112 THR A N 1
ATOM 891 C CA . THR A 1 112 ? -22.315 -12.587 29.407 1.00 78.94 112 THR A CA 1
ATOM 892 C C . THR A 1 112 ? -21.078 -12.139 28.629 1.00 78.94 112 THR A C 1
ATOM 894 O O . THR A 1 112 ? -21.023 -12.306 27.413 1.00 78.94 112 THR A O 1
ATOM 897 N N . VAL A 1 113 ? -20.108 -11.524 29.307 1.00 74.56 113 VAL A N 1
ATOM 898 C CA . VAL A 1 113 ? -18.872 -11.010 28.696 1.00 74.56 113 VAL A CA 1
ATOM 899 C C . VAL A 1 113 ? -17.732 -12.043 28.768 1.00 74.56 113 VAL A C 1
ATOM 901 O O . VAL A 1 113 ? -16.717 -11.884 28.087 1.00 74.56 113 VAL A O 1
ATOM 904 N N . VAL A 1 114 ? -17.903 -13.084 29.589 1.00 60.16 114 VAL A N 1
ATOM 905 C CA . VAL A 1 114 ? -16.978 -14.210 29.793 1.00 60.16 114 VAL A CA 1
ATOM 906 C C . VAL A 1 114 ? -17.472 -15.432 29.036 1.00 60.16 114 VAL A C 1
ATOM 908 O O . VAL A 1 114 ? -18.704 -15.602 28.931 1.00 60.16 114 VAL A O 1
#

Sequence (114 aa):
MHLGSFVLPKERRKELAGCLERKLFGQSTFQEEAPDIEHIATLITEQYGRFERRREEKRARQEQQEIVPVDTHTRSLGGEVVAHRASKALGLNRILKEAQMSARECALAEATVV

Foldseek 3Di:
DPLDDDDDDPVCVVVLVVLLVCVVVVHDDPDCPDVPSNVVSVSSVVSVVVVVVVVVVVVVVVVPPPPPPPPPPDPPPDQLNVQLVVCVVVVVLVVCVVVVHDPVVSVVVSVVSD

Secondary structure (DSSP, 8-state):
---------GGGHHHHHHHHHHHHTTPPPSS-S-HHHHHHHHHHHHHHHHHHHHHHHHHHHHHS-------TTSS---HHHHHHHHHHHTTHHHHHHHTT--HHHHHHHHHT--

Radius of gyration: 31.25 Å; chains: 1; bounding box: 51×40×76 Å

pLDDT: mean 76.73, std 12.47, range [42.69, 93.44]

=== Feature glossary ===
The record interleaves many kinds of information about one protein. Here is each kind framed as the question it answers.

Q: What known structures does this most resemble?
A: Structural nearest neighbors (via Foldseek easy-search vs the PDB). Reported per hit: target PDB id, E-value, and alignment TM-score. A TM-score above ~0.5 is the conventional threshold for 'same fold'.

Q: Where is each backbone atom in 3D?
A: The mmCIF table is the protein's shape written out atom by atom. For each backbone N, Cα, C, and carbonyl O, it records an (x, y, z) coordinate triple in Å plus the residue type, chain letter, and residue number.

Q: What are the backbone torsion angles?
A: The φ/ψ torsion pair specifies the backbone conformation at each residue. φ rotates about the N–Cα bond, ψ about the Cα–C bond. Steric clashes forbid most of the (φ, ψ) plane — the allowed regions (α-helix basin, β-sheet basin, left-handed helix) are the Ramachandran-allowed regions.

Q: Which residues are buried vs exposed?
A: Solvent-accessible surface area (SASA) is the area in Å² traced out by the centre of a 1.4 Å probe sphere (a water molecule) rolled over the protein's van der Waals surface (Shrake–Rupley / Lee–Richards construction). Buried residues have near-zero SASA; fully exposed residues can exceed 200 Å². The total SASA scales roughly with the number of surface residues.

Q: How confident is the AlphaFold model at each residue?
A: pLDDT is the predicted lDDT-Cα score: AlphaFold's confidence that the local environment of each residue (all inter-atomic distances within 15 Å) is correctly placed. It is a per-residue number between 0 and 100, with higher meaning more reliable.

Q: What does the local fold look like, residue by residue?
A: 3Di is Foldseek's structural alphabet. Each residue is assigned one of twenty discrete states based on how its Cα sits relative to its spatial (not sequential) neighbors. Aligning 3Di strings finds structural homologs roughly as well as full 3D superposition,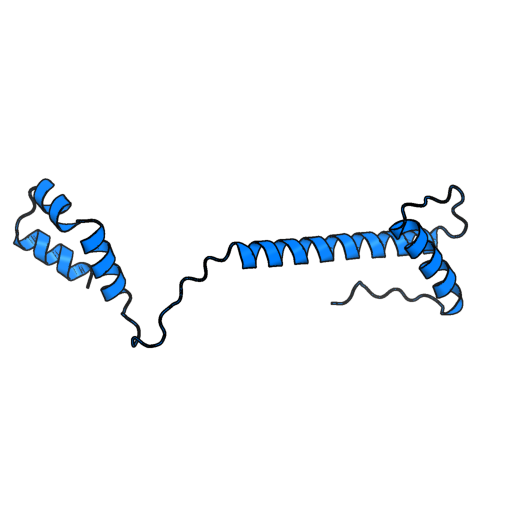 but orders of magnitude faster.

Q: How big and how compact is the whole molecule?
A: Radius of gyration (Rg) is the root-mean-square distance of Cα atoms from their centroid — a single number for overall size and compactness. A globular domain of N residues has Rg ≈ 2.2·N^0.38 Å; an extended or disordered chain has a much larger Rg. The Cα contact count is the number of residue pairs whose Cα atoms are within 8 Å and are more than four positions apart in sequence — a standard proxy for tertiary packing density. The bounding box is the smallest axis-aligned box enclosing all Cα atoms.

Q: Which residues are in helices, strands, or loops?
A: DSSP 8-state secondary structure assigns each residue one of H (α-helix), G (3₁₀-helix), I (π-helix), E (extended β-strand), B (isolated β-bridge), T (hydrogen-bonded turn), S (bend), or '-' (coil). The assignment is computed from backbone hydrogen-bond geometry via the Kabsch–Sander algorithm.

Q: How mobile is each atom in the crystal?
A: Crystallographic B-factors measure how much each atom's electron density is smeared out, in Å². They rise in mobile loops and surface residues and fall in the buried interior. In AlphaFold models this column is repurposed to hold pLDDT instead.

Q: What if only a Cα trace is available?
A: P-SEA three-state annotation labels each residue as helix, strand, or coil based purely on the geometry of the Cα trace. It serves as a fallback when the full backbone (and thus DSSP) is unavailable.

Q: What family and function is it annotated with?
A: Database cross-references. InterPro i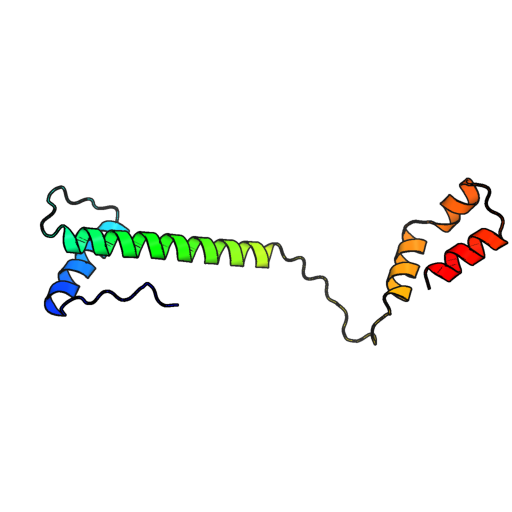ntegrates a dozen domain/family signature databases into unified entries with residue-range hits. GO terms attach function/process/location labels with evidence codes. CATH codes position the fold in a four-level structural taxonomy. Organism is the NCBI-taxonomy species name.

Q: Are the domains correctly placed relative to each other?
A: Predicted Aligned Error (PAE) is an AlphaFold confidence matrix: entry (i, j) is the expected error in the position of residue j, in ångströms, when the prediction is superimposed on the true structure at residue i. Low PAE within a block of residues means that block is internally rigid and well-predicted; high PAE between two blocks means their relative placement is uncertain even if each block individually is confident.

Q: What do the diagnostic plots show?
A: Three diagnostic plots accompany the record. The Cα contact map visualizes the tertiary structure as a 2D adjacency matrix (8 Å cutoff, sequence-local contacts suppressed). The Ramachandran plot shows the distribution of backbone (φ, ψ) torsions, with points in the α and β basins reflecting secondary structure content. The PAE plot shows AlphaFold's inter-residue confidence as a color matrix.

Q: What is the amino-acid chain?
A: Primary structure: the covalent order of the twenty standard amino acids along the backbone. Two proteins with the same sequence will (almost always) fold to the same structure; two with 30% identity often share a fold but not the details.

Q: What do the rendered images show?
A: The six renders are orthographic views along the three Cartesian axes in both directions. Representation (cartoon, sticks, or surface) and color scheme (sequence-rainbow or by-chain) vary across proteins so the training set covers all the common visualization conventions.